Protein AF-A0A3C1HWD4-F1 (afdb_monomer_lite)

Foldseek 3Di:
DDDDDCVVVPPVPVPDPDDDDPVRVVVCVVVVVDPPPPVVLVVQLVVQLVVVCVVCVVVLVVLVVVVVVVCVVCVPPPDDDVVVVVCSVVVSVCVNVVVSVVSSVVSNVVSD

Radius of gyration: 27.58 Å; chains: 1; bounding box: 46×54×72 Å

Structure (mmCIF, N/CA/C/O backbone):
data_AF-A0A3C1HWD4-F1
#
_entry.id   AF-A0A3C1HWD4-F1
#
loop_
_atom_site.group_PDB
_atom_site.id
_atom_site.type_symbol
_atom_site.label_atom_id
_atom_site.label_alt_id
_atom_site.label_comp_id
_atom_site.label_asym_id
_atom_site.label_entity_id
_atom_site.label_seq_id
_atom_site.pdbx_PDB_ins_code
_atom_site.Cartn_x
_atom_site.Cartn_y
_atom_site.Cartn_z
_atom_site.occupancy
_atom_site.B_iso_or_equiv
_atom_site.auth_seq_id
_atom_site.auth_comp_id
_atom_site.auth_asym_id
_atom_site.auth_atom_id
_atom_site.pdbx_PDB_model_num
ATOM 1 N N . MET A 1 1 ? -19.152 42.333 40.412 1.00 43.56 1 MET A N 1
ATOM 2 C CA . MET A 1 1 ? -18.071 41.597 39.721 1.00 43.56 1 MET A CA 1
ATOM 3 C C . MET A 1 1 ? -18.213 40.139 40.104 1.00 43.56 1 MET A C 1
ATOM 5 O O . MET A 1 1 ? -18.240 39.849 41.292 1.00 43.56 1 MET A O 1
ATOM 9 N N . SER A 1 2 ? -18.459 39.276 39.120 1.00 53.84 2 SER A N 1
ATOM 10 C CA . SER A 1 2 ? -18.781 37.856 39.289 1.00 53.84 2 SER A CA 1
ATOM 11 C C . SER A 1 2 ? -17.659 37.122 40.019 1.00 53.84 2 SER A C 1
ATOM 13 O O . SER A 1 2 ? -16.526 37.098 39.539 1.00 53.84 2 SER A O 1
ATOM 15 N N . GLN A 1 3 ? -17.976 36.540 41.174 1.00 63.19 3 GLN A N 1
ATOM 16 C CA . GLN A 1 3 ? -17.094 35.608 41.866 1.00 63.19 3 GLN A CA 1
ATOM 17 C C . GLN A 1 3 ? -16.972 34.358 40.9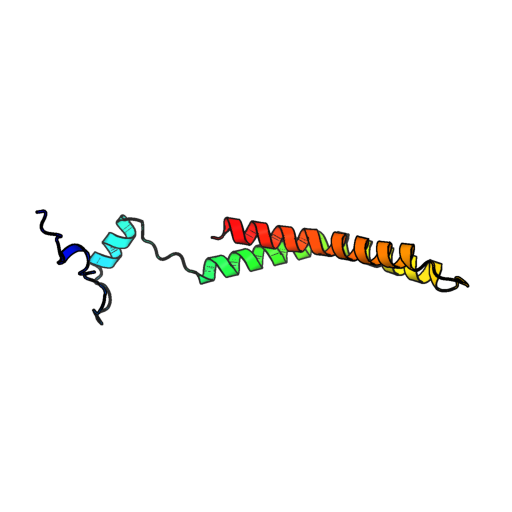93 1.00 63.19 3 GLN A C 1
ATOM 19 O O . GLN A 1 3 ? -17.955 33.656 40.768 1.00 63.19 3 GLN A O 1
ATOM 24 N N . ILE A 1 4 ? -15.786 34.140 40.430 1.00 66.94 4 ILE A N 1
ATOM 25 C CA . ILE A 1 4 ? -15.451 32.887 39.758 1.00 66.94 4 ILE A CA 1
ATOM 26 C C . ILE A 1 4 ? -15.402 31.819 40.850 1.00 66.94 4 ILE A C 1
ATOM 28 O O . ILE A 1 4 ? -14.617 31.938 41.791 1.00 66.94 4 ILE A O 1
ATOM 32 N N . ASP A 1 5 ? -16.274 30.820 40.743 1.00 67.19 5 ASP A N 1
ATOM 33 C CA . ASP A 1 5 ? -16.335 29.706 41.679 1.00 67.19 5 ASP A CA 1
ATOM 34 C C . ASP A 1 5 ? -15.107 28.808 41.486 1.00 67.19 5 ASP A C 1
ATOM 36 O O . ASP A 1 5 ? -15.000 28.039 40.528 1.00 67.19 5 ASP A O 1
ATOM 40 N N . LEU A 1 6 ? -14.139 28.955 42.392 1.00 66.50 6 LEU A N 1
ATOM 41 C CA . LEU A 1 6 ? -12.869 28.235 42.365 1.00 66.50 6 LEU A CA 1
ATOM 42 C C . LEU A 1 6 ? -13.048 26.719 42.574 1.00 66.50 6 LEU A C 1
ATOM 44 O O . LEU A 1 6 ? -12.122 25.960 42.294 1.00 66.50 6 LEU A O 1
ATOM 48 N N . GLN A 1 7 ? -14.235 26.269 43.008 1.00 65.56 7 GLN A N 1
ATOM 49 C CA . GLN A 1 7 ? -14.580 24.848 43.121 1.00 65.56 7 GLN A CA 1
ATOM 50 C C . GLN A 1 7 ? -14.675 24.157 41.756 1.00 65.56 7 GLN A C 1
ATOM 52 O O . GLN A 1 7 ? -14.513 22.946 41.674 1.00 65.56 7 GLN A O 1
ATOM 57 N N . TRP A 1 8 ? -14.855 24.913 40.669 1.00 60.50 8 TRP A N 1
ATOM 58 C CA . TRP A 1 8 ? -14.870 24.368 39.311 1.00 60.50 8 TRP A CA 1
ATOM 59 C C . TRP A 1 8 ? -13.494 23.855 38.844 1.00 60.50 8 TRP A C 1
ATOM 61 O O . TRP A 1 8 ? -13.420 22.940 38.028 1.00 60.50 8 TRP A O 1
ATOM 71 N N . PHE A 1 9 ? -12.405 24.415 39.388 1.00 63.03 9 PHE A N 1
ATOM 72 C CA . PHE A 1 9 ? -11.026 23.965 39.141 1.00 63.03 9 PHE A CA 1
ATOM 73 C C . PHE A 1 9 ? -10.528 22.957 40.177 1.00 63.03 9 PHE A C 1
ATOM 75 O O . PHE A 1 9 ? -9.481 22.343 39.984 1.00 63.03 9 PHE A O 1
ATOM 82 N N . ALA A 1 10 ? -11.269 22.769 41.270 1.00 56.25 10 ALA A N 1
ATOM 83 C CA . ALA A 1 10 ? -11.047 21.666 42.186 1.00 56.25 10 ALA A CA 1
ATOM 84 C C . ALA A 1 10 ? -11.606 20.394 41.536 1.00 56.25 10 ALA A C 1
ATOM 86 O O . ALA A 1 10 ? -12.684 19.917 41.883 1.00 56.25 10 ALA A O 1
ATOM 87 N N . ALA A 1 11 ? -10.884 19.859 40.550 1.00 54.28 11 ALA A N 1
ATOM 88 C CA . ALA A 1 11 ? -11.125 18.515 40.060 1.00 54.28 11 ALA A CA 1
ATOM 89 C C . ALA A 1 11 ? -11.041 17.566 41.268 1.00 54.28 11 ALA A C 1
ATOM 91 O O . ALA A 1 11 ? -9.952 17.285 41.761 1.00 54.28 11 ALA A O 1
ATOM 92 N N . GLU A 1 12 ? -12.186 17.086 41.771 1.00 56.56 12 GLU A N 1
ATOM 93 C CA . GLU A 1 12 ? -12.300 16.205 42.952 1.00 56.56 12 GLU A CA 1
ATOM 94 C C . GLU A 1 12 ? -11.491 14.887 42.856 1.00 56.56 12 GLU A C 1
ATOM 96 O O . GLU A 1 12 ? -11.479 14.102 43.818 1.00 56.56 12 GLU A O 1
ATOM 101 N N . ASP A 1 13 ? -10.840 14.653 41.711 1.00 55.88 13 ASP A N 1
ATOM 102 C CA . ASP A 1 13 ? -10.057 13.477 41.339 1.00 55.88 13 ASP A CA 1
ATOM 103 C C . ASP A 1 13 ? -8.553 13.760 41.085 1.00 55.88 13 ASP A C 1
ATOM 105 O O . ASP A 1 13 ? -7.786 12.804 40.972 1.00 55.88 13 ASP A O 1
ATOM 109 N N . GLU A 1 14 ? -8.067 15.012 41.047 1.00 52.38 14 GLU A N 1
ATOM 110 C CA . GLU A 1 14 ? -6.619 15.280 40.909 1.00 52.38 14 GLU A CA 1
ATOM 111 C C . GLU A 1 14 ? -5.913 15.195 42.275 1.00 52.38 14 GLU A C 1
ATOM 113 O O . GLU A 1 14 ? -5.739 16.185 42.981 1.00 52.38 14 GLU A O 1
ATOM 118 N N . GLY A 1 15 ? -5.517 13.977 42.666 1.00 52.56 15 GLY A N 1
ATOM 119 C CA . GLY A 1 15 ? -4.641 13.736 43.825 1.00 52.56 15 GLY A CA 1
ATOM 120 C C . GLY A 1 15 ? -5.114 12.679 44.826 1.00 52.56 15 GLY A C 1
ATOM 121 O O . GLY A 1 15 ? -4.475 12.506 45.864 1.00 52.56 15 GLY A O 1
ATOM 122 N N . LYS A 1 16 ? -6.208 11.955 44.551 1.00 58.94 16 LYS A N 1
ATOM 123 C CA . LYS A 1 16 ? -6.635 10.821 45.388 1.00 58.94 16 LYS A CA 1
ATOM 124 C C . LYS A 1 16 ? -5.900 9.545 44.978 1.00 58.94 16 LYS A C 1
ATOM 126 O O . LYS A 1 16 ? -6.019 9.089 43.849 1.00 58.94 16 LYS A O 1
ATOM 131 N N . THR A 1 17 ? -5.163 8.958 45.918 1.00 67.56 17 THR A N 1
ATOM 132 C CA . THR A 1 17 ? -4.451 7.673 45.776 1.00 67.56 17 THR A CA 1
ATOM 133 C C . THR A 1 17 ? -5.336 6.455 46.058 1.00 67.56 17 THR A C 1
ATOM 135 O O . THR A 1 17 ? -4.840 5.334 46.108 1.00 67.56 17 THR A O 1
ATOM 138 N N . GLU A 1 18 ? -6.628 6.668 46.311 1.00 70.75 18 GLU A N 1
ATOM 139 C CA . GLU A 1 18 ? -7.593 5.602 46.570 1.00 70.75 18 GLU A CA 1
ATOM 140 C C . GLU A 1 18 ? -8.209 5.120 45.259 1.00 70.75 18 GLU A C 1
ATOM 142 O O . GLU A 1 18 ? -8.575 5.921 44.394 1.00 70.75 18 GLU A O 1
ATOM 147 N N . GLU A 1 19 ? -8.354 3.803 45.125 1.00 68.06 19 GLU A N 1
ATOM 148 C CA . GLU A 1 19 ? -9.077 3.223 44.001 1.00 68.06 19 GLU A CA 1
ATOM 149 C C . GLU A 1 19 ? -10.545 3.697 44.014 1.00 68.06 19 GLU A C 1
ATOM 151 O O . GLU A 1 19 ? -11.159 3.837 45.079 1.00 68.06 19 GLU A O 1
ATOM 156 N N . PRO A 1 20 ? -11.140 3.984 42.844 1.00 71.50 20 PRO A N 1
ATOM 157 C CA . PRO A 1 20 ? -12.510 4.473 42.763 1.00 71.50 20 PRO A CA 1
ATOM 158 C C . PRO A 1 20 ? -13.492 3.453 43.356 1.00 71.50 20 PRO A C 1
ATOM 160 O O . PRO A 1 20 ? -13.484 2.279 42.993 1.00 71.50 20 PRO A O 1
ATOM 163 N N . SER A 1 21 ? -14.380 3.913 44.244 1.00 82.06 21 SER A N 1
ATOM 164 C CA . SER A 1 21 ? -15.376 3.049 44.891 1.00 82.06 21 SER A CA 1
ATOM 165 C C . SER A 1 21 ? -16.350 2.413 43.890 1.00 82.06 21 SER A C 1
ATOM 167 O O . SER A 1 21 ? -16.616 2.968 42.818 1.00 82.06 21 SER A O 1
ATOM 169 N N . GLU A 1 22 ? -16.965 1.282 44.260 1.00 79.94 22 GLU A N 1
ATOM 170 C CA . GLU A 1 22 ? -17.944 0.585 43.406 1.00 79.94 22 GLU A CA 1
ATOM 171 C C . GLU A 1 22 ? -19.095 1.494 42.946 1.00 79.94 22 GLU A C 1
ATOM 173 O O . GLU A 1 22 ? -19.570 1.381 41.816 1.00 79.94 22 GLU A O 1
ATOM 178 N N . TYR A 1 23 ? -19.510 2.445 43.788 1.00 80.38 23 TYR A N 1
ATOM 179 C CA . TYR A 1 23 ? -20.525 3.437 43.440 1.00 80.38 23 TYR A CA 1
ATOM 180 C C . TYR A 1 23 ? -20.052 4.392 42.331 1.00 80.38 23 TYR A C 1
ATOM 182 O O . TYR A 1 23 ? -20.805 4.650 41.391 1.00 80.38 23 TYR A O 1
ATOM 190 N N . LYS A 1 24 ? -18.799 4.873 42.392 1.00 75.62 24 LYS A N 1
ATOM 191 C CA . LYS A 1 24 ? -18.203 5.715 41.340 1.00 75.62 24 LYS A CA 1
ATOM 192 C C . LYS A 1 24 ? -18.046 4.944 40.026 1.00 75.62 24 LYS A C 1
ATOM 194 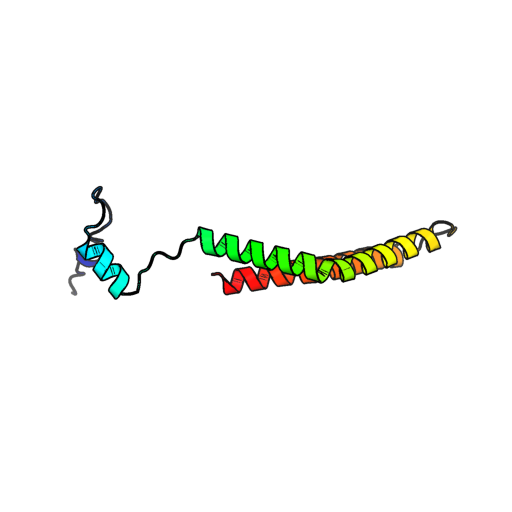O O . LYS A 1 24 ? -18.384 5.477 38.975 1.00 75.62 24 LYS A O 1
ATOM 199 N N . LEU A 1 25 ? -17.601 3.686 40.078 1.00 77.69 25 LEU A N 1
ATOM 200 C CA . LEU A 1 25 ? -17.494 2.821 38.896 1.00 77.69 25 LEU A CA 1
ATOM 201 C C . LEU A 1 25 ? -18.862 2.544 38.262 1.00 77.69 25 LEU A C 1
ATOM 203 O O . LEU A 1 25 ? -18.993 2.591 37.039 1.00 77.69 25 LEU A O 1
ATOM 207 N N . ARG A 1 26 ? -19.893 2.280 39.074 1.00 79.50 26 ARG A N 1
ATOM 208 C CA . ARG A 1 26 ? -21.256 2.056 38.578 1.00 79.50 26 ARG A CA 1
ATOM 209 C C . ARG A 1 26 ? -21.829 3.317 37.936 1.00 79.50 26 ARG A C 1
ATOM 211 O O . ARG A 1 26 ? -22.328 3.237 36.821 1.00 79.50 26 ARG A O 1
ATOM 218 N N . LYS A 1 27 ? -21.659 4.474 38.579 1.00 79.75 27 LYS A N 1
ATOM 219 C CA . LYS A 1 27 ? -22.074 5.772 38.035 1.00 79.75 27 LYS A CA 1
ATOM 220 C C . LYS A 1 27 ? -21.336 6.112 36.734 1.00 79.75 27 LYS A C 1
ATOM 222 O O . LYS A 1 27 ? -21.975 6.521 35.778 1.00 79.75 27 LYS A O 1
ATOM 227 N N . ALA A 1 28 ? -20.032 5.841 36.639 1.00 76.12 28 ALA A N 1
ATOM 228 C CA . ALA A 1 28 ? -19.275 6.011 35.396 1.00 76.12 28 ALA A CA 1
ATOM 229 C C . ALA A 1 28 ? -19.794 5.106 34.261 1.00 76.12 28 ALA A C 1
ATOM 231 O O . ALA A 1 28 ? -19.882 5.546 33.117 1.00 76.12 28 ALA A O 1
ATOM 232 N N . ARG A 1 29 ? -20.190 3.860 34.561 1.00 78.19 29 ARG A N 1
ATOM 233 C CA . ARG A 1 29 ? -20.834 2.966 33.578 1.00 78.19 29 ARG A CA 1
ATOM 234 C C . ARG A 1 29 ? -22.221 3.468 33.161 1.00 78.19 29 ARG A C 1
ATOM 236 O O . ARG A 1 29 ? -22.530 3.426 31.975 1.00 78.19 29 ARG A O 1
ATOM 243 N N . GLU A 1 30 ? -23.028 3.947 34.109 1.00 79.56 30 GLU A N 1
ATOM 244 C CA . GLU A 1 30 ? -24.363 4.524 33.868 1.00 79.56 30 GLU A CA 1
ATOM 245 C C . GLU A 1 30 ? -24.291 5.824 33.044 1.00 79.56 30 GLU A C 1
ATOM 247 O O . GLU A 1 30 ? -25.114 6.044 32.161 1.00 79.56 30 GLU A O 1
ATOM 252 N N . GLU A 1 31 ? -23.260 6.643 33.261 1.00 78.38 31 GLU A N 1
ATOM 253 C CA . GLU A 1 31 ? -22.952 7.855 32.487 1.00 78.38 31 GLU A CA 1
ATOM 254 C C . GLU A 1 31 ? -22.292 7.555 31.126 1.00 78.38 31 GLU A C 1
ATOM 256 O O . GLU A 1 31 ? -21.901 8.472 30.403 1.00 78.38 31 GLU A O 1
ATOM 261 N N . GLY A 1 32 ? -22.133 6.277 30.760 1.00 69.50 32 GLY A N 1
ATOM 262 C CA . GLY A 1 32 ? -21.532 5.862 29.490 1.00 69.50 32 GLY A CA 1
ATOM 263 C C . GLY A 1 32 ? -20.017 6.081 29.401 1.00 69.50 32 GLY A C 1
ATOM 264 O O . GLY A 1 32 ? -19.422 5.853 28.349 1.00 69.50 32 GLY A O 1
ATOM 265 N N . ARG A 1 33 ? -19.361 6.465 30.502 1.00 64.31 33 ARG A N 1
ATOM 266 C CA . ARG A 1 33 ? -17.900 6.554 30.643 1.00 64.31 33 ARG A CA 1
ATOM 267 C C . ARG A 1 33 ? -17.303 5.166 30.890 1.00 64.31 33 ARG A C 1
ATOM 269 O O . ARG A 1 33 ? -16.655 4.905 31.901 1.00 64.31 33 ARG A O 1
ATOM 276 N N . LEU A 1 34 ? -17.527 4.250 29.952 1.00 65.62 34 LEU A N 1
ATOM 277 C CA . LEU A 1 34 ? -16.748 3.018 29.872 1.00 65.62 34 LEU A CA 1
ATOM 278 C C . LEU A 1 34 ? -15.358 3.377 29.344 1.00 65.62 34 LEU A C 1
ATOM 280 O O . LEU A 1 34 ? -15.238 4.028 28.307 1.00 65.62 34 LEU A O 1
ATOM 284 N N . ALA A 1 35 ? -14.306 2.968 30.054 1.00 61.38 35 ALA A N 1
ATOM 285 C CA . ALA A 1 35 ? -12.939 3.155 29.589 1.00 61.38 35 ALA A CA 1
ATOM 286 C C . ALA A 1 35 ? -12.775 2.479 28.216 1.00 61.38 35 ALA A C 1
ATOM 288 O O . ALA A 1 35 ? -12.761 1.251 28.114 1.00 61.38 35 ALA A O 1
ATOM 289 N N . LYS A 1 36 ? -12.676 3.279 27.148 1.00 62.62 36 LYS A N 1
ATOM 290 C CA . LYS A 1 36 ? -12.281 2.790 25.825 1.00 62.62 36 LYS A CA 1
ATOM 291 C C . LYS A 1 36 ? -10.832 2.330 25.971 1.00 62.62 36 LYS A C 1
ATOM 293 O O . LYS A 1 36 ? -9.951 3.150 26.217 1.00 62.62 36 LYS A O 1
ATOM 298 N N . SER A 1 37 ? -10.590 1.022 25.894 1.00 68.75 37 SER A N 1
ATOM 299 C CA . SER A 1 37 ? -9.226 0.491 25.910 1.00 68.75 37 SER A CA 1
ATOM 300 C C . SER A 1 37 ? -8.478 1.068 24.710 1.00 68.75 37 SER A C 1
ATOM 302 O O . SER A 1 37 ? -8.817 0.764 23.565 1.00 68.75 37 SER A O 1
ATOM 304 N N . GLN A 1 38 ? -7.493 1.931 24.963 1.00 70.12 38 GLN A N 1
ATOM 305 C CA . GLN A 1 38 ? -6.672 2.524 23.903 1.00 70.12 38 GLN A CA 1
ATOM 306 C C . GLN A 1 38 ? -5.947 1.437 23.093 1.00 70.12 38 GLN A C 1
ATOM 308 O O . GLN A 1 38 ? -5.812 1.553 21.877 1.00 70.12 38 GLN A O 1
ATOM 313 N N . GLU A 1 39 ? -5.604 0.324 23.743 1.00 77.88 39 GLU A N 1
ATOM 314 C CA . GLU A 1 39 ? -4.985 -0.846 23.115 1.00 77.88 39 GLU A CA 1
ATOM 315 C C . GLU A 1 39 ? -5.924 -1.575 22.135 1.00 77.88 39 GLU A C 1
ATOM 317 O O . GLU A 1 39 ? -5.476 -2.141 21.133 1.00 77.88 39 GLU A O 1
ATOM 322 N N . LEU A 1 40 ? -7.243 -1.542 22.374 1.00 82.06 40 LEU A N 1
ATOM 323 C CA . LEU A 1 40 ? -8.226 -2.198 21.501 1.00 82.06 40 LEU A CA 1
ATOM 324 C C . LEU A 1 40 ? -8.290 -1.521 20.129 1.00 82.06 40 LEU A C 1
ATOM 326 O O . LEU A 1 40 ? -8.390 -2.198 19.108 1.00 82.06 40 LEU A O 1
ATOM 330 N N . ASN A 1 41 ? -8.179 -0.195 20.113 1.00 82.38 41 ASN A N 1
ATOM 331 C CA . ASN A 1 41 ? -8.154 0.600 18.894 1.00 82.38 41 ASN A CA 1
ATOM 332 C C . ASN A 1 41 ? -6.960 0.234 18.003 1.00 82.38 41 ASN A C 1
ATOM 334 O O . ASN A 1 41 ? -7.138 -0.154 16.849 1.00 82.38 41 ASN A O 1
ATOM 338 N N . GLY A 1 42 ? -5.745 0.283 18.557 1.00 84.19 42 GLY A N 1
ATOM 339 C CA . GLY A 1 42 ? -4.531 -0.068 17.814 1.00 84.19 42 GLY A CA 1
ATOM 340 C C . GLY A 1 42 ? -4.559 -1.507 17.293 1.00 84.19 42 GLY A C 1
ATOM 341 O O . GLY A 1 42 ? -4.233 -1.758 16.131 1.00 84.19 42 GLY A O 1
ATOM 342 N N . THR A 1 43 ? -5.038 -2.444 18.117 1.00 88.62 43 THR A N 1
ATOM 343 C CA . THR A 1 43 ? -5.171 -3.857 17.735 1.00 88.62 43 THR A CA 1
ATOM 344 C C . THR A 1 43 ? -6.162 -4.048 16.586 1.00 88.62 43 THR A C 1
ATOM 346 O O . THR A 1 43 ? -5.882 -4.797 15.650 1.00 88.62 43 THR A O 1
ATOM 349 N N . LEU A 1 44 ? -7.301 -3.350 16.614 1.00 87.69 44 LEU A N 1
ATOM 350 C CA . LEU A 1 44 ? -8.308 -3.420 15.556 1.00 87.69 44 LEU A CA 1
ATOM 351 C C . LEU A 1 44 ? -7.762 -2.885 14.225 1.00 87.69 44 LEU A C 1
ATOM 353 O O . LEU A 1 44 ? -7.921 -3.533 13.190 1.00 87.69 44 LEU A O 1
ATOM 357 N N . VAL A 1 45 ? -7.063 -1.745 14.252 1.00 89.31 45 VAL A N 1
ATOM 358 C CA . VAL A 1 45 ? -6.415 -1.163 13.065 1.00 89.31 45 VAL A CA 1
ATOM 359 C C . VAL A 1 45 ? -5.399 -2.132 12.468 1.00 89.31 45 VAL A C 1
ATOM 361 O O . VAL A 1 45 ? -5.412 -2.377 11.257 1.00 89.31 45 VAL A O 1
ATOM 364 N N . PHE A 1 46 ? -4.547 -2.723 13.309 1.00 90.19 46 PHE A N 1
ATOM 365 C CA . PHE A 1 46 ? -3.563 -3.711 12.877 1.00 90.19 46 PHE A CA 1
ATOM 366 C C . PHE A 1 46 ? -4.237 -4.930 12.238 1.00 90.19 46 PHE A C 1
ATOM 368 O O . PHE A 1 46 ? -3.884 -5.317 11.124 1.00 90.19 46 PHE A O 1
ATOM 375 N N . PHE A 1 47 ? -5.252 -5.490 12.897 1.00 92.31 47 PHE A N 1
ATOM 376 C CA . PHE A 1 47 ? -5.958 -6.677 12.424 1.00 92.31 47 PHE A CA 1
ATOM 377 C C . PHE A 1 47 ? -6.624 -6.454 11.060 1.00 92.31 47 PHE A C 1
ATOM 379 O O . PHE A 1 47 ? -6.443 -7.253 10.140 1.00 92.31 47 PHE A O 1
ATOM 386 N N . VAL A 1 48 ? -7.326 -5.328 10.890 1.00 91.56 48 VAL A N 1
ATOM 387 C CA . VAL A 1 48 ? -7.952 -4.952 9.612 1.00 91.56 48 VAL A CA 1
ATOM 388 C C . VAL A 1 48 ? -6.901 -4.773 8.516 1.00 91.56 48 VAL A C 1
ATOM 390 O O . VAL A 1 48 ? -7.081 -5.259 7.399 1.00 91.56 48 VAL A O 1
ATOM 393 N N . THR A 1 49 ? -5.778 -4.126 8.834 1.00 91.56 49 THR A N 1
ATOM 394 C CA . THR A 1 49 ? -4.692 -3.901 7.870 1.00 91.56 49 THR A CA 1
ATOM 395 C C . THR A 1 49 ? -4.063 -5.220 7.411 1.00 91.56 49 THR A C 1
ATOM 397 O O . THR A 1 49 ? -3.841 -5.405 6.214 1.00 91.56 49 THR A O 1
ATOM 400 N N . VAL A 1 50 ? -3.833 -6.170 8.325 1.00 94.00 50 VAL A N 1
ATOM 401 C CA . VAL A 1 50 ? -3.289 -7.500 7.997 1.00 94.00 50 VAL A CA 1
ATOM 402 C C . VAL A 1 50 ? -4.254 -8.300 7.123 1.00 94.00 50 VAL A C 1
ATOM 404 O O . VAL A 1 50 ? -3.829 -8.870 6.119 1.00 94.00 50 VAL A O 1
ATOM 407 N N . ILE A 1 51 ? -5.551 -8.314 7.448 1.00 95.12 51 ILE A N 1
ATOM 408 C CA . ILE A 1 51 ? -6.560 -9.001 6.624 1.00 95.12 51 ILE A CA 1
ATOM 409 C C . ILE A 1 51 ? -6.564 -8.438 5.205 1.00 95.12 51 ILE A C 1
ATOM 411 O O . ILE A 1 51 ? -6.527 -9.192 4.234 1.00 95.12 51 ILE A O 1
ATOM 415 N N . MET A 1 52 ? -6.572 -7.115 5.069 1.00 94.19 52 MET A N 1
ATOM 416 C CA . MET A 1 52 ? -6.576 -6.480 3.754 1.00 94.19 52 MET A CA 1
ATOM 417 C C . MET A 1 52 ? -5.288 -6.751 2.978 1.00 94.19 52 MET A C 1
ATOM 419 O O . MET A 1 52 ? -5.349 -6.934 1.766 1.00 94.19 52 MET A O 1
ATOM 423 N N . LEU A 1 53 ? -4.139 -6.851 3.652 1.00 93.31 53 LEU A N 1
ATOM 424 C CA . LEU A 1 53 ? -2.890 -7.266 3.016 1.00 93.31 53 LEU A CA 1
ATOM 425 C C . LEU A 1 53 ? -2.992 -8.690 2.455 1.00 93.31 53 LEU A C 1
ATOM 427 O O . LEU A 1 53 ? -2.585 -8.916 1.319 1.00 93.31 53 LEU A O 1
ATOM 431 N N . ILE A 1 54 ? -3.584 -9.627 3.201 1.00 96.06 54 ILE A N 1
ATOM 432 C CA . ILE A 1 54 ? -3.809 -11.005 2.732 1.00 96.06 54 ILE A CA 1
ATOM 433 C C . ILE A 1 54 ? -4.738 -11.018 1.511 1.00 96.06 54 ILE A C 1
ATOM 435 O O . ILE A 1 54 ? -4.450 -11.694 0.526 1.00 96.06 54 ILE A O 1
ATOM 439 N N . LEU A 1 55 ? -5.823 -10.239 1.536 1.00 95.81 55 LEU A N 1
ATOM 440 C CA . LEU A 1 55 ? -6.756 -10.137 0.408 1.00 95.81 55 LEU A CA 1
ATOM 441 C C . LEU A 1 55 ? -6.115 -9.497 -0.833 1.00 95.81 55 LEU A C 1
ATOM 443 O O . LEU A 1 55 ? -6.420 -9.888 -1.959 1.00 95.81 55 LEU A O 1
ATOM 447 N N . LEU A 1 56 ? -5.219 -8.527 -0.638 1.00 95.44 56 LEU A N 1
ATOM 448 C CA . LEU A 1 56 ? -4.485 -7.862 -1.715 1.00 95.44 56 LEU A CA 1
ATOM 449 C C . LEU A 1 56 ? -3.290 -8.679 -2.224 1.00 95.44 56 LEU A C 1
ATOM 451 O O . LEU A 1 56 ? -2.800 -8.393 -3.317 1.00 95.44 56 LEU A O 1
ATOM 455 N N . ALA A 1 57 ? -2.829 -9.695 -1.489 1.00 95.19 57 ALA A N 1
ATOM 456 C CA . ALA A 1 57 ? -1.620 -10.446 -1.822 1.00 95.19 57 ALA A CA 1
ATOM 457 C C . ALA A 1 57 ? -1.613 -11.021 -3.255 1.00 95.19 57 ALA A C 1
ATOM 459 O O . ALA A 1 57 ? -0.636 -10.764 -3.959 1.00 95.19 57 ALA A O 1
ATOM 460 N N . PRO A 1 58 ? -2.683 -11.671 -3.769 1.00 96.31 58 PRO A N 1
ATOM 461 C CA . PRO A 1 58 ? -2.691 -12.182 -5.147 1.00 96.31 58 PRO A CA 1
ATOM 462 C C . PRO A 1 58 ? -2.603 -11.072 -6.202 1.00 96.31 58 PRO A C 1
ATOM 464 O O . PRO A 1 58 ? -2.109 -11.268 -7.310 1.00 96.31 58 PRO A O 1
ATOM 467 N N . TRP A 1 59 ? -3.113 -9.881 -5.885 1.00 96.62 59 TRP A N 1
ATOM 468 C CA . TRP A 1 59 ? -3.017 -8.734 -6.779 1.00 96.62 59 TRP A CA 1
ATOM 469 C C . TRP A 1 59 ? -1.601 -8.146 -6.780 1.00 96.62 59 TRP A C 1
ATOM 471 O O . TRP A 1 59 ? -1.065 -7.853 -7.849 1.00 96.62 59 TRP A O 1
ATOM 481 N N . ILE A 1 60 ? -0.981 -8.030 -5.601 1.00 95.50 60 ILE A N 1
ATOM 482 C CA . ILE A 1 60 ? 0.411 -7.586 -5.440 1.00 95.50 60 ILE A CA 1
ATOM 483 C C . ILE A 1 60 ? 1.359 -8.552 -6.155 1.00 95.50 60 ILE A C 1
ATOM 485 O O . ILE A 1 60 ? 2.248 -8.102 -6.872 1.00 95.50 60 ILE A O 1
ATOM 489 N N . GLU A 1 61 ? 1.137 -9.859 -6.023 1.00 96.00 61 GLU A N 1
ATOM 490 C CA . GLU A 1 61 ? 1.902 -10.906 -6.705 1.00 96.00 61 GLU A CA 1
ATOM 491 C C . GLU A 1 61 ? 1.918 -10.696 -8.224 1.00 96.00 61 GLU A C 1
ATOM 493 O O . GLU A 1 61 ? 2.989 -10.598 -8.820 1.00 96.00 61 GLU A O 1
ATOM 498 N N . ARG A 1 62 ? 0.751 -10.487 -8.846 1.00 97.19 62 ARG A N 1
ATOM 499 C CA . ARG A 1 62 ? 0.661 -10.180 -10.286 1.00 97.19 62 ARG A CA 1
ATOM 500 C C . ARG A 1 62 ? 1.444 -8.922 -10.665 1.00 97.19 62 ARG A C 1
ATOM 502 O O . ARG A 1 62 ? 2.047 -8.860 -11.733 1.00 97.19 62 ARG A O 1
ATOM 509 N N . LYS A 1 63 ? 1.464 -7.903 -9.800 1.00 96.69 63 LYS A N 1
ATOM 510 C CA . LYS A 1 63 ? 2.277 -6.695 -10.025 1.00 96.69 63 LYS A CA 1
ATOM 511 C C . LYS A 1 63 ? 3.771 -6.972 -9.907 1.00 96.69 63 LYS A C 1
ATOM 513 O O . LYS A 1 63 ? 4.529 -6.454 -10.725 1.00 96.69 63 LYS A O 1
ATOM 518 N N . CYS A 1 64 ? 4.194 -7.827 -8.980 1.00 96.19 64 CYS A N 1
ATOM 519 C CA . CYS A 1 64 ? 5.574 -8.306 -8.917 1.00 96.19 64 CYS A CA 1
ATOM 520 C C . CYS A 1 64 ? 5.972 -9.048 -10.202 1.00 96.19 64 CYS A C 1
ATOM 522 O O . CYS A 1 64 ? 7.038 -8.778 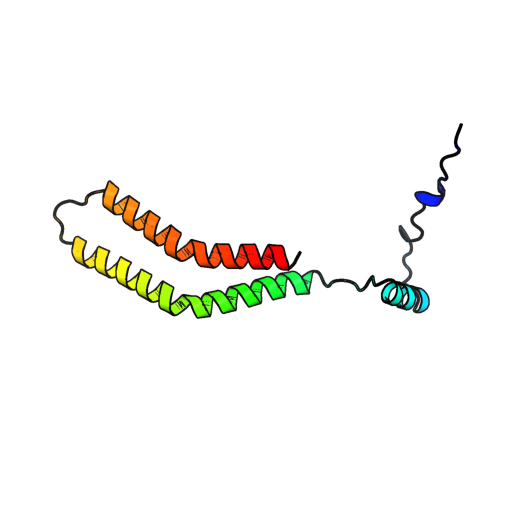-10.755 1.00 96.19 64 CYS A O 1
ATOM 524 N N . GLU A 1 65 ? 5.112 -9.928 -10.719 1.00 97.50 65 GLU A N 1
ATOM 525 C CA . GLU A 1 65 ? 5.349 -10.636 -11.984 1.00 97.50 65 GLU A CA 1
ATOM 526 C C . GLU A 1 65 ? 5.477 -9.677 -13.175 1.00 97.50 65 GLU A C 1
ATOM 528 O O . GLU A 1 65 ? 6.382 -9.828 -14.000 1.00 97.50 65 GLU A O 1
ATOM 533 N N . GLU A 1 66 ? 4.611 -8.660 -13.262 1.00 96.50 66 GLU A N 1
ATOM 534 C CA . GLU A 1 66 ? 4.677 -7.614 -14.292 1.00 96.50 66 GLU A CA 1
ATOM 535 C C . GLU A 1 66 ? 6.020 -6.862 -14.244 1.00 96.50 66 GLU A C 1
ATOM 537 O O . GLU A 1 66 ? 6.646 -6.633 -15.286 1.00 96.50 66 GLU A O 1
ATOM 542 N N . VAL A 1 67 ? 6.493 -6.520 -13.040 1.00 96.44 67 VAL A N 1
ATOM 543 C CA . VAL A 1 67 ? 7.792 -5.866 -12.820 1.00 96.44 67 VAL A CA 1
ATOM 544 C C . VAL A 1 67 ? 8.940 -6.771 -13.255 1.00 96.44 67 VAL A C 1
ATOM 546 O O . VAL A 1 67 ? 9.767 -6.353 -14.067 1.00 96.44 67 VAL A O 1
ATOM 549 N N . LEU A 1 68 ? 8.978 -8.017 -12.780 1.00 96.31 68 LEU A N 1
ATOM 550 C CA . LEU A 1 68 ? 10.018 -8.980 -13.151 1.00 96.31 68 LEU A CA 1
ATOM 551 C C . LEU A 1 68 ? 10.053 -9.206 -14.664 1.00 96.31 68 LEU A C 1
ATOM 553 O O . LEU A 1 68 ? 11.115 -9.143 -15.281 1.00 96.31 68 LEU A O 1
ATOM 557 N N . THR A 1 69 ? 8.889 -9.390 -15.284 1.00 95.62 69 THR A N 1
ATOM 558 C CA . THR A 1 69 ? 8.769 -9.575 -16.734 1.00 95.62 69 THR A CA 1
ATOM 559 C C . THR A 1 69 ? 9.294 -8.363 -17.497 1.00 95.62 69 THR A C 1
ATOM 561 O O . THR A 1 69 ? 9.983 -8.521 -18.506 1.00 95.62 69 THR A O 1
ATOM 564 N N . TYR A 1 70 ? 9.006 -7.146 -17.028 1.00 94.25 70 TYR A N 1
ATOM 565 C CA . TYR A 1 70 ? 9.558 -5.932 -17.622 1.00 94.25 70 TYR A CA 1
ATOM 566 C C . TYR A 1 70 ? 11.088 -5.907 -17.535 1.00 94.25 70 TYR A C 1
ATOM 568 O O . TYR A 1 70 ? 11.743 -5.644 -18.544 1.00 94.25 70 TYR A O 1
ATOM 576 N N . PHE A 1 71 ? 11.670 -6.234 -16.379 1.00 92.62 71 PHE A N 1
ATOM 577 C CA . PHE A 1 71 ? 13.124 -6.298 -16.223 1.00 92.62 71 PHE A CA 1
ATOM 578 C C . PHE A 1 71 ? 13.756 -7.334 -17.155 1.00 92.62 71 PHE A C 1
ATOM 580 O O . PHE A 1 71 ? 14.645 -6.990 -17.931 1.00 92.62 71 PHE A O 1
ATOM 587 N N . PHE A 1 72 ? 13.259 -8.573 -17.153 1.00 93.94 72 PHE A N 1
ATOM 588 C CA . PHE A 1 72 ? 13.814 -9.639 -17.991 1.00 93.94 72 PHE A CA 1
ATOM 589 C C . PHE A 1 72 ? 13.685 -9.354 -19.489 1.00 93.94 72 PHE A C 1
ATOM 591 O O . PHE A 1 72 ? 14.582 -9.696 -20.253 1.00 93.94 72 PHE A O 1
ATOM 598 N N . ARG A 1 73 ? 12.616 -8.681 -19.930 1.00 91.75 73 ARG A N 1
ATOM 599 C CA . ARG A 1 73 ? 12.465 -8.281 -21.339 1.00 91.75 73 ARG A CA 1
ATOM 600 C C . ARG A 1 73 ? 13.440 -7.187 -21.766 1.00 91.75 73 ARG A C 1
ATOM 602 O O . ARG A 1 73 ? 13.809 -7.137 -22.934 1.00 91.75 73 ARG A O 1
ATOM 609 N N . ASN A 1 74 ? 13.838 -6.310 -20.848 1.00 90.75 74 ASN A N 1
ATOM 610 C CA . ASN A 1 74 ? 14.677 -5.151 -21.156 1.00 90.75 74 ASN A CA 1
ATOM 611 C C . ASN A 1 74 ? 16.153 -5.343 -20.769 1.00 90.75 74 ASN A C 1
ATOM 613 O O . ASN A 1 74 ? 16.970 -4.489 -21.097 1.00 90.75 74 ASN A O 1
ATOM 617 N N . VAL A 1 75 ? 16.522 -6.455 -20.121 1.00 89.81 75 VAL A N 1
ATOM 618 C CA . VAL A 1 75 ? 17.893 -6.694 -19.628 1.00 89.81 75 VAL A CA 1
ATOM 619 C C . VAL A 1 75 ? 18.944 -6.744 -20.743 1.00 89.81 75 VAL A C 1
ATOM 621 O O . VAL A 1 75 ? 20.080 -6.335 -20.536 1.00 89.81 75 VAL A O 1
ATOM 624 N N . ALA A 1 76 ? 18.565 -7.212 -21.935 1.00 91.31 76 ALA A N 1
ATOM 625 C CA . ALA A 1 76 ? 19.451 -7.303 -23.097 1.00 91.31 76 ALA A CA 1
ATOM 626 C C . ALA A 1 76 ? 19.419 -6.042 -23.982 1.00 91.31 76 ALA A C 1
ATOM 628 O O . ALA A 1 76 ? 20.026 -6.022 -25.053 1.00 91.31 76 ALA A O 1
ATOM 629 N N . ALA A 1 77 ? 18.682 -5.001 -23.580 1.00 89.12 77 ALA A N 1
ATOM 630 C CA . ALA A 1 77 ? 18.588 -3.783 -24.367 1.00 89.12 77 ALA A CA 1
ATOM 631 C C . ALA A 1 77 ? 19.945 -3.050 -24.375 1.00 89.12 77 ALA A C 1
ATOM 633 O O . ALA A 1 77 ? 20.519 -2.811 -23.313 1.00 89.12 77 ALA A O 1
ATOM 634 N N . PRO A 1 78 ? 20.451 -2.624 -25.547 1.00 87.50 78 PRO A N 1
ATOM 635 C CA . PRO A 1 78 ? 21.752 -1.958 -25.653 1.00 87.50 78 PRO A CA 1
ATOM 636 C C . PRO A 1 78 ? 21.773 -0.562 -25.011 1.00 87.50 78 PRO A C 1
ATOM 638 O O . PRO A 1 78 ? 22.840 -0.009 -24.759 1.00 87.50 78 PRO A O 1
ATOM 641 N N . LYS A 1 79 ? 20.599 0.029 -24.761 1.00 90.62 79 LYS A N 1
ATOM 642 C CA . LYS A 1 79 ? 20.443 1.307 -24.071 1.00 90.62 79 LYS A CA 1
ATOM 643 C C . LYS A 1 79 ? 19.135 1.312 -23.290 1.00 90.62 79 LYS A C 1
ATOM 645 O O . LYS A 1 79 ? 18.097 0.922 -23.824 1.00 90.62 79 LYS A O 1
ATOM 650 N N . VAL A 1 80 ? 19.187 1.793 -22.052 1.00 87.88 80 VAL A N 1
ATOM 651 C CA . VAL A 1 80 ? 18.008 1.991 -21.204 1.00 87.88 80 VAL A CA 1
ATOM 652 C C . VAL A 1 80 ? 17.513 3.428 -21.362 1.00 87.88 80 VAL A C 1
ATOM 654 O O . VAL A 1 80 ? 18.299 4.371 -21.437 1.00 87.88 80 VAL A O 1
ATOM 657 N N . ASP A 1 81 ? 16.196 3.593 -21.457 1.00 91.88 81 ASP A N 1
ATOM 658 C CA . ASP A 1 81 ? 15.543 4.900 -21.391 1.00 91.88 81 ASP A CA 1
ATOM 659 C C . ASP A 1 81 ? 15.265 5.234 -19.919 1.00 91.88 81 ASP A C 1
ATOM 661 O O . ASP A 1 81 ? 14.281 4.762 -19.341 1.00 91.88 81 ASP A O 1
ATOM 665 N N . ASP A 1 82 ? 16.151 6.029 -19.314 1.00 91.38 82 ASP A N 1
ATOM 666 C CA . ASP A 1 82 ? 16.131 6.339 -17.878 1.00 91.38 82 ASP A CA 1
ATOM 667 C C . ASP A 1 82 ? 14.791 6.919 -17.412 1.00 91.38 82 ASP A C 1
ATOM 669 O O . ASP A 1 82 ? 14.311 6.599 -16.325 1.00 91.38 82 ASP A O 1
ATOM 673 N N . LYS A 1 83 ? 14.139 7.743 -18.245 1.00 94.75 83 LYS A N 1
ATOM 674 C CA . LYS A 1 83 ? 12.859 8.373 -17.893 1.00 94.75 83 LYS A CA 1
ATOM 675 C C . LYS A 1 83 ? 11.733 7.351 -17.849 1.00 94.75 83 LYS A C 1
ATOM 677 O O . LYS A 1 83 ? 10.944 7.350 -16.906 1.00 94.75 83 LYS A O 1
ATOM 682 N N . LYS A 1 84 ? 11.655 6.473 -18.855 1.00 91.88 84 LYS A N 1
ATOM 683 C CA . LYS A 1 84 ? 10.650 5.399 -18.883 1.00 91.88 84 LYS A CA 1
ATOM 684 C C . LYS A 1 84 ? 10.876 4.406 -17.756 1.00 91.88 84 LYS A C 1
ATOM 686 O O . LYS A 1 84 ? 9.911 3.988 -17.124 1.00 91.88 84 LYS A O 1
A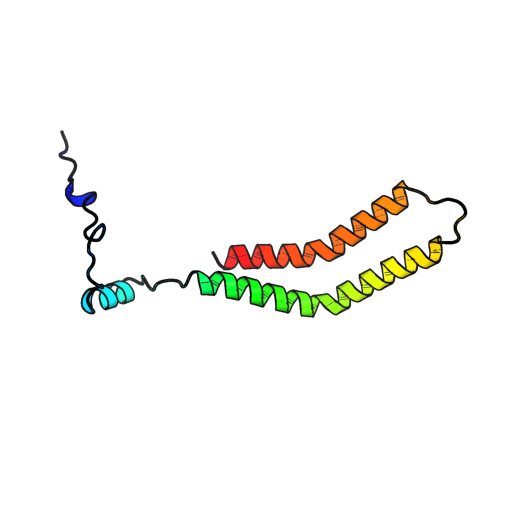TOM 691 N N . PHE A 1 85 ? 12.134 4.073 -17.487 1.00 92.25 85 PHE A N 1
ATOM 692 C CA . PHE A 1 85 ? 12.510 3.202 -16.386 1.00 92.25 85 PHE A CA 1
ATOM 693 C C . PHE A 1 85 ? 12.107 3.795 -15.029 1.00 92.25 85 PHE A C 1
ATOM 695 O O . PHE A 1 85 ? 11.392 3.150 -14.266 1.00 92.25 85 PHE A O 1
ATOM 702 N N . ALA A 1 86 ? 12.470 5.053 -14.761 1.00 94.56 86 ALA A N 1
ATOM 703 C CA . ALA A 1 86 ? 12.104 5.739 -13.524 1.00 94.56 86 ALA A CA 1
ATOM 704 C C . ALA A 1 86 ? 10.580 5.858 -13.356 1.00 94.56 86 ALA A C 1
ATOM 706 O O . ALA A 1 86 ? 10.053 5.568 -12.282 1.00 94.56 86 ALA A O 1
ATOM 707 N N . PHE A 1 87 ? 9.858 6.222 -14.422 1.00 95.81 87 PHE A N 1
ATOM 708 C CA . PHE A 1 87 ? 8.397 6.289 -14.399 1.00 95.81 87 PHE A CA 1
ATOM 709 C C . PHE A 1 87 ? 7.762 4.920 -14.129 1.00 95.81 87 PHE A C 1
ATOM 711 O O . PHE A 1 87 ? 6.809 4.830 -13.359 1.00 95.81 87 PHE A O 1
ATOM 718 N N . PHE A 1 88 ? 8.297 3.850 -14.725 1.00 95.44 88 PHE A N 1
ATOM 719 C CA . PHE A 1 88 ? 7.850 2.484 -14.467 1.00 95.44 88 PHE A CA 1
ATOM 720 C C . PHE A 1 88 ? 8.031 2.119 -12.988 1.00 95.44 88 PHE A C 1
ATOM 722 O O . PHE A 1 88 ? 7.059 1.746 -12.334 1.00 95.44 88 PHE A O 1
ATOM 729 N N . CYS A 1 89 ? 9.230 2.307 -12.434 1.00 94.44 89 CYS A N 1
ATOM 730 C CA . CYS A 1 89 ? 9.512 2.027 -11.026 1.00 94.44 89 CYS A CA 1
ATOM 731 C C . CYS A 1 89 ? 8.581 2.808 -10.089 1.00 94.44 89 CYS A C 1
ATOM 733 O O . CYS A 1 89 ? 7.955 2.217 -9.210 1.00 94.44 89 CYS A O 1
ATOM 735 N N . LEU A 1 90 ? 8.426 4.117 -10.314 1.00 96.25 90 LEU A N 1
ATOM 736 C CA . LEU A 1 90 ? 7.559 4.966 -9.498 1.00 96.25 90 LEU A CA 1
ATOM 737 C C . LEU A 1 90 ? 6.088 4.538 -9.595 1.00 96.25 90 LEU A C 1
ATOM 739 O O . LEU A 1 90 ? 5.406 4.443 -8.577 1.00 96.25 90 LEU A O 1
ATOM 743 N N . LYS A 1 91 ? 5.600 4.239 -10.806 1.00 96.31 91 LYS A N 1
ATOM 744 C CA . LYS A 1 91 ? 4.224 3.786 -11.031 1.00 96.31 91 LYS A CA 1
ATOM 745 C C . LYS A 1 91 ? 3.922 2.516 -10.239 1.00 96.31 91 LYS A C 1
ATOM 747 O O . LYS A 1 91 ? 2.902 2.473 -9.558 1.00 96.31 91 LYS A O 1
ATOM 752 N N . TYR A 1 92 ? 4.772 1.493 -10.333 1.00 96.25 92 TYR A N 1
ATOM 753 C CA . TYR A 1 92 ? 4.532 0.222 -9.642 1.00 96.25 92 TYR A CA 1
ATOM 754 C C . TYR A 1 92 ? 4.711 0.344 -8.131 1.00 96.25 92 TYR A C 1
ATOM 756 O O . TYR A 1 92 ? 3.909 -0.214 -7.387 1.00 96.25 92 TYR A O 1
ATOM 764 N N . PHE A 1 93 ? 5.673 1.149 -7.674 1.00 94.94 93 PHE A N 1
ATOM 765 C CA . PHE A 1 93 ? 5.819 1.462 -6.256 1.00 94.94 93 PHE A CA 1
ATOM 766 C C . PHE A 1 93 ? 4.542 2.090 -5.688 1.00 94.94 93 PHE A C 1
ATOM 768 O O . PHE A 1 93 ? 3.997 1.595 -4.702 1.00 94.94 93 PHE A O 1
ATOM 775 N N . ILE A 1 94 ? 4.014 3.133 -6.339 1.00 96.19 94 ILE A N 1
ATOM 776 C CA . ILE A 1 94 ? 2.790 3.806 -5.891 1.00 96.19 94 ILE A CA 1
ATOM 777 C C . ILE A 1 94 ? 1.603 2.847 -5.950 1.00 96.19 94 ILE A C 1
ATOM 779 O O . ILE A 1 94 ? 0.878 2.723 -4.969 1.00 96.19 94 ILE A O 1
ATOM 783 N N . ILE A 1 95 ? 1.402 2.143 -7.069 1.00 95.31 95 ILE A N 1
ATOM 784 C CA . ILE A 1 95 ? 0.212 1.302 -7.232 1.00 95.31 95 ILE A CA 1
ATOM 785 C C . ILE A 1 95 ? 0.184 0.176 -6.195 1.00 95.31 95 ILE A C 1
ATOM 787 O O . ILE A 1 95 ? -0.876 -0.103 -5.654 1.00 95.31 95 ILE A O 1
ATOM 791 N N . MET A 1 96 ? 1.331 -0.427 -5.866 1.00 94.06 96 MET A N 1
ATOM 792 C CA . MET A 1 96 ? 1.405 -1.539 -4.914 1.00 94.06 96 MET A CA 1
ATOM 793 C C . MET A 1 96 ? 1.289 -1.087 -3.452 1.00 94.06 96 MET A C 1
ATOM 795 O O . MET A 1 96 ? 0.708 -1.801 -2.640 1.00 94.06 96 MET A O 1
ATOM 799 N N . THR A 1 97 ? 1.817 0.090 -3.107 1.00 92.44 97 THR A N 1
ATOM 800 C CA . THR A 1 97 ? 1.844 0.584 -1.716 1.00 92.44 97 THR A CA 1
ATOM 801 C C . THR A 1 97 ? 0.586 1.357 -1.324 1.00 92.44 97 THR A C 1
ATOM 803 O O . THR A 1 97 ? 0.122 1.243 -0.189 1.00 92.44 97 THR A O 1
ATOM 806 N N . LEU A 1 98 ? -0.001 2.113 -2.256 1.00 94.69 98 LEU A N 1
ATOM 807 C CA . LEU A 1 98 ? -1.128 3.009 -1.990 1.00 94.69 98 LEU A CA 1
ATOM 808 C C . LEU A 1 98 ? -2.367 2.285 -1.434 1.00 94.69 98 LEU A C 1
ATOM 810 O O . LEU A 1 98 ? -2.923 2.791 -0.464 1.00 94.69 98 LEU A O 1
ATOM 814 N N . PRO A 1 99 ? -2.794 1.110 -1.940 1.00 91.75 99 PRO A N 1
ATOM 815 C CA . PRO A 1 99 ? -3.954 0.401 -1.401 1.00 91.75 99 PRO A CA 1
ATOM 816 C C . PRO A 1 99 ? -3.778 -0.001 0.066 1.00 91.75 99 PRO A C 1
ATOM 818 O O . PRO A 1 99 ? -4.695 0.175 0.863 1.00 91.75 99 PRO A O 1
ATOM 821 N N . ILE A 1 100 ? -2.590 -0.484 0.444 1.00 90.44 100 ILE A N 1
ATOM 822 C CA . ILE A 1 100 ? -2.284 -0.880 1.827 1.00 90.44 100 ILE A CA 1
ATOM 823 C C . ILE A 1 100 ? -2.267 0.355 2.733 1.00 90.44 100 ILE A C 1
ATOM 825 O O . ILE A 1 100 ? -2.888 0.357 3.796 1.00 90.44 100 ILE A O 1
ATOM 829 N N . ALA A 1 101 ? -1.601 1.427 2.294 1.00 91.94 101 ALA A N 1
ATOM 830 C CA . ALA A 1 101 ? -1.547 2.685 3.034 1.00 91.94 101 ALA A CA 1
ATOM 831 C C . ALA A 1 101 ? -2.944 3.301 3.220 1.00 91.94 101 ALA A C 1
ATOM 833 O O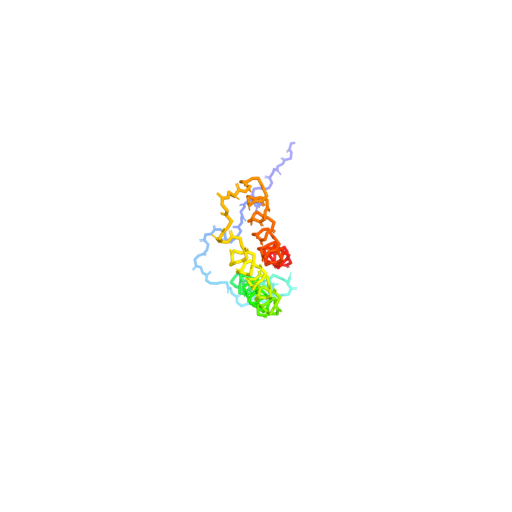 . ALA A 1 101 ? -3.276 3.776 4.305 1.00 91.94 101 ALA A O 1
ATOM 834 N N . PHE A 1 102 ? -3.780 3.251 2.181 1.00 93.44 102 PHE A N 1
ATOM 835 C CA . PHE A 1 102 ? -5.148 3.754 2.214 1.00 93.44 102 PHE A CA 1
ATOM 836 C C . PHE A 1 102 ? -6.014 2.977 3.209 1.00 93.44 102 PHE A C 1
ATOM 838 O O . PHE A 1 102 ? -6.723 3.584 4.006 1.00 93.44 102 PHE A O 1
ATOM 845 N N . VAL A 1 103 ? -5.911 1.646 3.230 1.00 91.69 103 VAL A N 1
ATOM 846 C CA . VAL A 1 103 ? -6.613 0.820 4.223 1.00 91.69 103 VAL A CA 1
ATOM 847 C C . VAL A 1 103 ? -6.200 1.190 5.645 1.00 91.69 103 VAL A C 1
ATOM 849 O O . VAL A 1 103 ? -7.072 1.412 6.484 1.00 91.69 103 VAL A O 1
ATOM 852 N N . GLY A 1 104 ? -4.895 1.281 5.918 1.00 88.94 104 GLY A N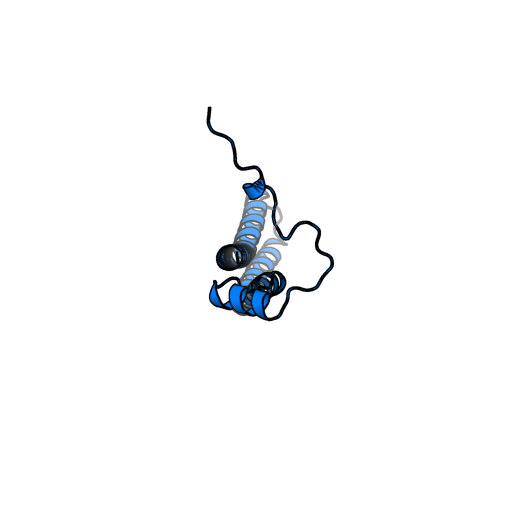 1
ATOM 853 C CA . GLY A 1 104 ? -4.398 1.640 7.249 1.00 88.94 104 GLY A CA 1
ATOM 854 C C . GLY A 1 104 ? -4.875 3.026 7.692 1.00 88.94 104 GLY A C 1
ATOM 855 O O . GLY A 1 104 ? -5.287 3.205 8.837 1.00 88.94 104 GLY A O 1
ATOM 856 N N . MET A 1 105 ? -4.902 3.989 6.765 1.00 91.69 105 MET A N 1
ATOM 857 C CA . MET A 1 105 ? -5.424 5.336 7.009 1.00 91.69 105 MET A CA 1
ATOM 858 C C . MET A 1 105 ? -6.911 5.314 7.385 1.00 91.69 105 MET A C 1
ATOM 860 O O . MET A 1 105 ? -7.290 5.894 8.400 1.00 91.69 105 MET A O 1
ATOM 864 N N . ILE A 1 106 ? -7.752 4.622 6.607 1.00 92.56 106 ILE A N 1
ATOM 865 C CA . ILE A 1 106 ? -9.192 4.519 6.887 1.00 92.56 106 ILE A CA 1
ATOM 866 C C . ILE A 1 106 ? -9.439 3.807 8.219 1.00 92.56 106 ILE A C 1
ATOM 868 O O . ILE A 1 106 ? -10.234 4.284 9.026 1.00 92.56 106 ILE A O 1
ATOM 872 N N . ALA A 1 107 ? -8.731 2.708 8.485 1.00 89.31 107 ALA A N 1
ATOM 873 C CA . ALA A 1 107 ? -8.849 1.986 9.746 1.00 89.31 107 ALA A CA 1
ATOM 874 C C . ALA A 1 107 ? -8.477 2.877 10.945 1.00 89.31 107 ALA A C 1
ATOM 876 O O . ALA A 1 107 ? -9.200 2.896 11.940 1.00 89.31 107 ALA A O 1
ATOM 877 N N . GLY A 1 108 ? -7.405 3.668 10.835 1.00 88.00 108 GLY A N 1
ATOM 878 C CA . GLY A 1 108 ? -6.991 4.613 11.875 1.00 88.00 108 GLY A CA 1
ATOM 879 C C . GLY A 1 108 ? -8.004 5.734 12.134 1.00 88.00 108 GLY A C 1
ATOM 880 O O . GLY A 1 108 ? -8.227 6.091 13.291 1.00 88.00 108 GLY A O 1
ATOM 881 N N . ILE A 1 109 ? -8.647 6.257 11.082 1.00 89.19 109 ILE A N 1
ATOM 882 C CA . ILE A 1 109 ? -9.710 7.270 11.207 1.00 89.19 109 ILE A CA 1
ATOM 883 C C . ILE A 1 109 ? -10.943 6.677 11.893 1.00 89.19 109 ILE A C 1
ATOM 885 O O . ILE A 1 109 ? -11.491 7.303 12.788 1.00 89.19 109 ILE A O 1
ATOM 889 N N . VAL A 1 110 ? -11.371 5.474 11.497 1.00 86.62 110 VAL A N 1
ATOM 890 C CA . VAL A 1 110 ? -12.552 4.806 12.079 1.00 86.62 110 VAL A CA 1
ATOM 891 C C . VAL A 1 110 ? -12.322 4.416 13.541 1.00 86.62 110 VAL A C 1
ATOM 893 O O . VAL A 1 110 ? -13.264 4.366 14.327 1.00 86.62 110 VAL A O 1
ATOM 896 N N . SER A 1 111 ? -11.079 4.106 13.908 1.00 82.56 111 SER A N 1
ATOM 897 C CA . SER A 1 111 ? -10.755 3.661 15.259 1.00 82.56 111 SER A CA 1
ATOM 898 C C . SER A 1 111 ? -10.730 4.796 16.289 1.00 82.56 111 SER A C 1
ATOM 900 O O . SER A 1 111 ? -11.105 4.556 17.443 1.00 82.56 111 SER A O 1
ATOM 902 N N . ASN A 1 112 ? -10.289 5.999 15.907 1.00 77.50 112 ASN A N 1
ATOM 903 C CA . ASN A 1 112 ? -10.220 7.159 16.808 1.00 77.50 112 ASN A CA 1
ATOM 904 C C . ASN A 1 112 ? -11.616 7.591 17.260 1.00 77.50 112 ASN A C 1
ATOM 906 O O . ASN A 1 112 ? -11.884 7.447 18.481 1.00 77.50 112 ASN A O 1
#

Secondary structure (DSSP, 8-state):
-----GGGT--TTTT--SPPPHHHHHHHHHTT-----HHHHHHHHHHHHHHHHHHHHHHHHHHHHHHHHHHHHHTT-SS--HHHHHHHHHHHHHHHHHHHHHHHHHHHHHH-

pLDDT: mean 83.59, std 13.62, range [43.56, 97.5]

Sequence (112 aa):
MSQIDLQWFAAEDEGKTEEPSEYKLRKAREEGRLAKSQELNGTLVFFVTVIMLILLAPWIERKCEEVLTYFFRNVAAPKVDDKKFAFFCLKYFIIMTLPIAFVGMIAGIVSN